Protein AF-A0A2W1T4B4-F1 (afdb_monomer_lite)

Foldseek 3Di:
DDDDDDPPDDDDDDDCVVCVVVVVVVVVVVCCVVVVVDDAWAPEEEEPVCVVVVVVCVVVVDDGHYHYDHDD

Radius of gyration: 15.8 Å; chains: 1;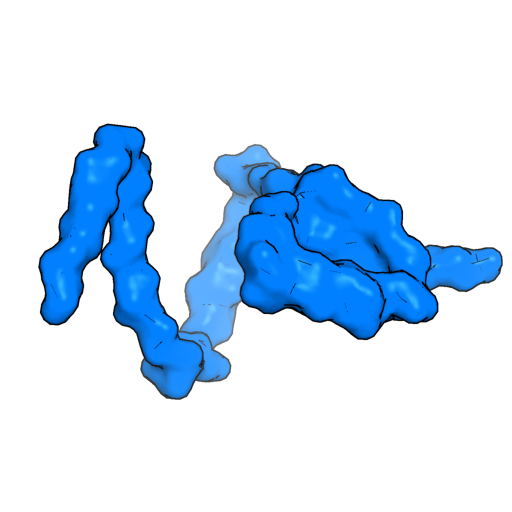 bounding box: 47×30×33 Å

Secondary structure (DSSP, 8-state):
-PPP--TT-------HHHHTT-HHHHHHHHHHHHTTS----EEEEEEGGGHHHHHHHHHTT--SEEEEE---

pLDDT: mean 75.62, std 15.66, range [36.28, 94.88]

Sequence (72 aa):
MAGQRGSGIEFVQVTVFSEYQSFDELKQLRHALEGRTSTPRVAEVLPAVRASAAHERLEAGGRGAVRAHSVS

Structure (mmCIF, N/CA/C/O backbone):
data_AF-A0A2W1T4B4-F1
#
_entry.id   AF-A0A2W1T4B4-F1
#
loop_
_atom_site.group_PDB
_atom_site.id
_atom_site.type_symbol
_atom_site.label_atom_id
_atom_site.label_alt_id
_atom_site.label_comp_id
_atom_site.label_asym_id
_atom_site.label_entity_id
_atom_site.label_seq_id
_atom_site.pdbx_PDB_ins_code
_atom_site.Cartn_x
_atom_site.Cartn_y
_atom_site.Cartn_z
_atom_site.occupancy
_atom_site.B_iso_or_equiv
_atom_site.auth_seq_id
_atom_site.auth_comp_id
_atom_site.auth_asym_id
_atom_site.auth_atom_id
_atom_site.pdbx_PDB_model_num
ATOM 1 N N . MET A 1 1 ? -27.220 -2.095 -11.426 1.00 36.28 1 MET A N 1
ATOM 2 C CA . MET A 1 1 ? -26.443 -3.216 -11.998 1.00 36.28 1 MET A CA 1
ATOM 3 C C . MET A 1 1 ? -26.124 -4.178 -10.863 1.00 36.28 1 MET A C 1
ATOM 5 O O . MET A 1 1 ? -25.542 -3.742 -9.881 1.00 36.28 1 MET A O 1
ATOM 9 N N . ALA A 1 2 ? -26.617 -5.417 -10.922 1.00 43.06 2 ALA A N 1
ATOM 10 C CA . ALA A 1 2 ? -26.525 -6.380 -9.822 1.00 43.06 2 ALA A CA 1
ATOM 11 C C . ALA A 1 2 ? -25.151 -7.076 -9.813 1.00 43.06 2 ALA A C 1
ATOM 13 O O . ALA A 1 2 ? -24.771 -7.697 -10.803 1.00 43.06 2 ALA A O 1
ATOM 14 N N . GLY A 1 3 ? -24.408 -6.951 -8.709 1.00 41.94 3 GLY A N 1
ATOM 15 C CA . GLY A 1 3 ? -23.105 -7.591 -8.512 1.00 41.94 3 GLY A CA 1
ATOM 16 C C . GLY A 1 3 ? -23.233 -9.104 -8.313 1.00 41.94 3 GLY A C 1
ATOM 17 O O . GLY A 1 3 ? -24.050 -9.576 -7.521 1.00 41.94 3 GLY A O 1
ATOM 18 N N . GLN A 1 4 ? -22.427 -9.866 -9.049 1.00 52.09 4 GLN A N 1
ATOM 19 C CA . GLN A 1 4 ? -22.389 -11.323 -8.986 1.00 52.09 4 GLN A CA 1
ATOM 20 C C . GLN A 1 4 ? -21.763 -11.768 -7.653 1.00 52.09 4 GLN A C 1
ATOM 22 O O . GLN A 1 4 ? -20.624 -11.426 -7.338 1.00 52.09 4 GLN A O 1
ATOM 27 N N . ARG A 1 5 ? -22.528 -12.520 -6.852 1.00 50.28 5 ARG A N 1
ATOM 28 C CA . ARG A 1 5 ? -22.114 -13.050 -5.545 1.00 50.28 5 ARG A CA 1
ATOM 29 C C . ARG A 1 5 ? -21.133 -14.215 -5.723 1.00 50.28 5 ARG A C 1
ATOM 31 O O . ARG A 1 5 ? -21.554 -15.354 -5.891 1.00 50.28 5 ARG A O 1
ATOM 38 N N . GLY A 1 6 ? -19.834 -13.931 -5.668 1.00 51.44 6 GLY A N 1
ATOM 39 C CA . GLY A 1 6 ? -18.810 -14.924 -5.331 1.00 51.44 6 GLY A CA 1
ATOM 40 C C . GLY A 1 6 ? -18.736 -15.081 -3.810 1.00 51.44 6 GLY A C 1
ATOM 41 O O . GLY A 1 6 ? -18.740 -14.084 -3.091 1.00 51.44 6 GLY A O 1
ATOM 42 N N . SER A 1 7 ? -18.732 -16.316 -3.303 1.00 57.84 7 SER A N 1
ATOM 43 C CA . SER A 1 7 ? -18.807 -16.619 -1.867 1.00 57.84 7 SER A CA 1
ATOM 44 C C . SER A 1 7 ? -17.748 -15.868 -1.045 1.00 57.84 7 SER A C 1
ATOM 46 O O . SER A 1 7 ? -16.552 -16.075 -1.243 1.00 57.84 7 SER A O 1
ATOM 48 N N . GLY A 1 8 ? -18.197 -15.040 -0.096 1.00 58.34 8 GLY A N 1
ATOM 49 C CA . GLY A 1 8 ? -17.355 -14.438 0.946 1.00 58.34 8 GLY A CA 1
ATOM 50 C C . GLY A 1 8 ? -16.668 -13.112 0.604 1.00 58.34 8 GLY A C 1
ATOM 51 O O . GLY A 1 8 ? -15.873 -12.648 1.415 1.00 58.34 8 GLY A O 1
ATOM 52 N N . ILE A 1 9 ? -16.947 -12.496 -0.550 1.00 50.56 9 ILE A N 1
ATOM 53 C CA . ILE A 1 9 ? -16.381 -11.186 -0.911 1.00 50.56 9 ILE A CA 1
ATOM 54 C C . ILE A 1 9 ? -17.504 -10.147 -0.958 1.00 50.56 9 ILE A C 1
ATOM 56 O O . ILE A 1 9 ? -18.405 -10.234 -1.793 1.00 50.56 9 ILE A O 1
ATOM 60 N N . GLU A 1 10 ? -17.444 -9.168 -0.056 1.00 76.81 10 GLU A N 1
ATOM 61 C CA . GLU A 1 10 ? -18.311 -7.992 -0.077 1.00 76.81 10 GLU A CA 1
ATOM 62 C C . GLU A 1 10 ? -17.662 -6.894 -0.926 1.00 76.81 10 GLU A C 1
ATOM 64 O O . GLU A 1 10 ? -16.520 -6.499 -0.692 1.00 76.81 10 GLU A O 1
ATOM 69 N N . PHE A 1 11 ? -18.394 -6.409 -1.929 1.00 62.16 11 PHE A N 1
ATOM 70 C CA . PHE A 1 11 ? -17.982 -5.262 -2.729 1.00 62.16 11 PHE A CA 1
ATOM 71 C C . PHE A 1 11 ? -18.674 -4.016 -2.185 1.00 62.16 11 PHE A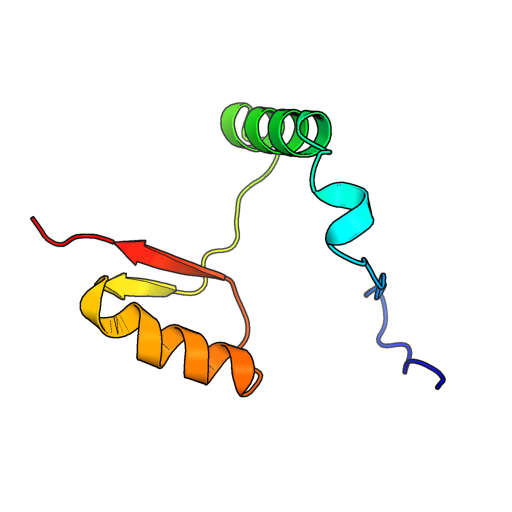 C 1
ATOM 73 O O . PHE A 1 11 ? -19.873 -3.832 -2.393 1.00 62.16 11 PHE A O 1
ATOM 80 N N . VAL A 1 12 ? -17.910 -3.164 -1.505 1.00 72.12 12 VAL A N 1
ATOM 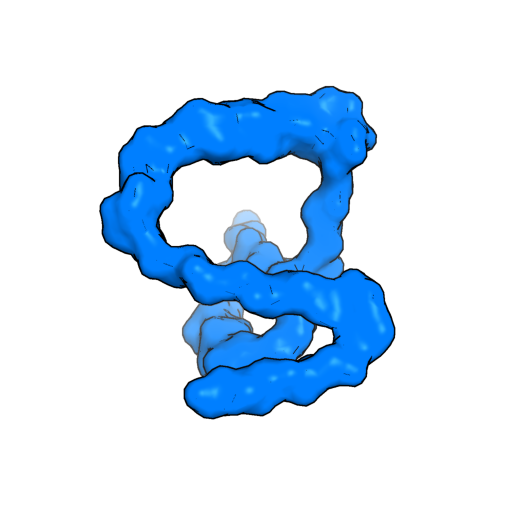81 C CA . VAL A 1 12 ? -18.387 -1.870 -1.007 1.00 72.12 12 VAL A CA 1
ATOM 82 C C . VAL A 1 12 ? -17.938 -0.781 -1.977 1.00 72.12 12 VAL A C 1
ATOM 84 O O . VAL A 1 12 ? -16.746 -0.625 -2.243 1.00 72.12 12 VAL A O 1
ATOM 87 N N . GLN A 1 13 ? -18.893 -0.030 -2.528 1.00 58.66 13 GLN A N 1
ATOM 88 C CA . GLN A 1 13 ? -18.596 1.146 -3.342 1.00 58.66 13 GLN A CA 1
ATOM 89 C C . GLN A 1 13 ? -18.299 2.328 -2.412 1.00 58.66 13 GLN A C 1
ATOM 91 O O . GLN A 1 13 ? -19.207 2.853 -1.773 1.00 58.66 13 GLN A O 1
ATOM 96 N N . VAL A 1 14 ? -17.038 2.756 -2.357 1.00 58.81 14 VAL A N 1
ATOM 97 C CA . VAL A 1 14 ? -16.604 3.932 -1.588 1.00 58.81 14 VAL A CA 1
ATOM 98 C C . VAL A 1 14 ? -16.269 5.061 -2.555 1.00 58.81 14 VAL A C 1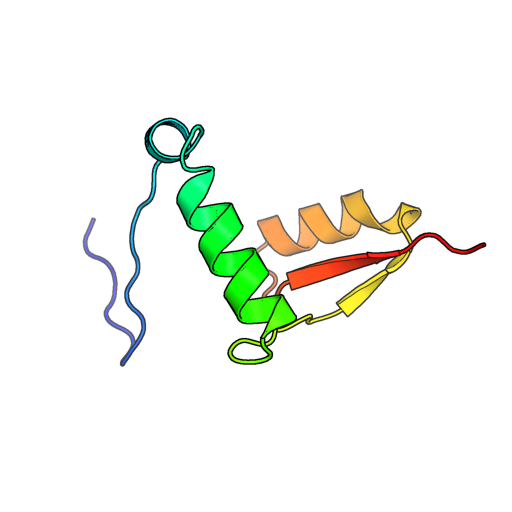
ATOM 100 O O . VAL A 1 14 ? -15.545 4.863 -3.531 1.00 58.81 14 VAL A O 1
ATOM 103 N N . THR A 1 15 ? -16.803 6.253 -2.295 1.00 51.88 15 THR A N 1
ATOM 104 C CA . THR A 1 15 ? -16.471 7.459 -3.063 1.00 51.88 15 THR A CA 1
ATOM 105 C C . THR A 1 15 ? -15.452 8.263 -2.267 1.00 51.88 15 THR A C 1
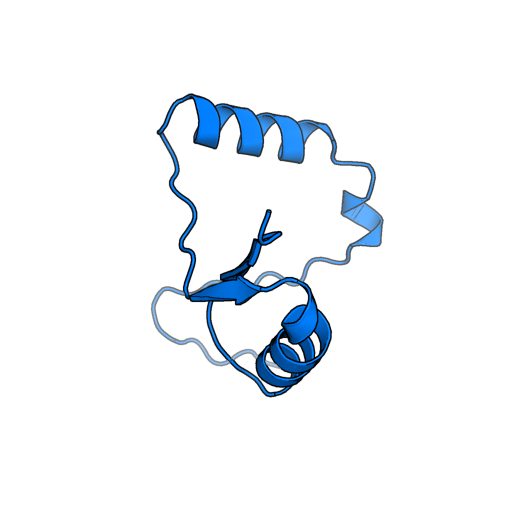ATOM 107 O O . THR A 1 15 ? -15.772 8.770 -1.201 1.00 51.88 15 THR A O 1
ATOM 110 N N . VAL A 1 16 ? -14.230 8.402 -2.788 1.00 55.75 16 VAL A N 1
ATOM 111 C CA . VAL A 1 16 ? -13.062 8.970 -2.074 1.00 55.75 16 VAL A CA 1
ATOM 112 C C . VAL A 1 16 ? -13.321 10.358 -1.464 1.00 55.75 16 VAL A C 1
ATOM 114 O O . VAL A 1 16 ? -12.703 10.713 -0.468 1.00 55.75 16 VAL A O 1
ATOM 117 N N . PHE A 1 17 ? -14.260 11.136 -2.011 1.00 54.00 17 PHE A N 1
ATOM 118 C CA . PHE A 1 17 ? -14.616 12.455 -1.482 1.00 54.00 17 PHE A CA 1
ATOM 119 C C . PHE A 1 17 ? -15.205 12.430 -0.063 1.00 54.00 17 PHE A C 1
ATOM 121 O O . PHE A 1 17 ? -14.992 13.396 0.665 1.00 54.00 17 PHE A O 1
ATOM 128 N N . SER A 1 18 ? -15.915 11.367 0.345 1.00 59.19 18 SER A N 1
ATOM 129 C CA . SER A 1 18 ? -16.462 11.272 1.711 1.00 59.19 18 SER A CA 1
ATOM 130 C C . SER A 1 18 ? -15.383 10.963 2.745 1.00 59.19 18 SER A C 1
ATOM 132 O O . SER A 1 18 ? -15.439 11.477 3.855 1.00 59.19 18 SER A O 1
ATOM 134 N N . GLU A 1 19 ? -14.366 10.197 2.346 1.00 59.75 19 GLU A N 1
ATOM 135 C CA . GLU A 1 19 ? -13.296 9.723 3.232 1.00 59.75 19 GLU A CA 1
ATOM 136 C C . GLU A 1 19 ? -12.015 10.558 3.153 1.00 59.75 19 GLU A C 1
ATOM 138 O O . GLU A 1 19 ? -11.025 10.268 3.823 1.00 59.75 19 GLU A O 1
ATOM 143 N N . TYR A 1 20 ? -11.999 11.617 2.339 1.00 58.44 20 TYR A N 1
ATOM 144 C CA . TYR A 1 20 ? -10.799 12.426 2.108 1.00 58.44 20 TYR A CA 1
ATOM 145 C C . TYR A 1 20 ? -10.234 13.049 3.400 1.00 58.44 20 TYR A C 1
ATOM 147 O O . TYR A 1 20 ? -9.045 13.352 3.481 1.00 58.44 20 TYR A O 1
ATOM 155 N N . GLN A 1 21 ? -11.077 13.220 4.424 1.00 66.44 21 GLN A N 1
ATOM 156 C CA . GLN A 1 21 ? -10.700 13.723 5.748 1.00 66.44 21 GLN A CA 1
ATOM 157 C C . GLN A 1 21 ? -10.765 12.653 6.850 1.00 66.44 21 GLN A C 1
ATOM 159 O O . GLN A 1 21 ? -10.631 12.995 8.027 1.00 66.44 21 GLN A O 1
ATOM 164 N N . SER A 1 22 ? -10.909 11.370 6.502 1.00 69.50 22 SER A N 1
ATOM 165 C CA . SER A 1 22 ? -10.963 10.238 7.442 1.00 69.50 22 SER A CA 1
ATOM 166 C C . SER A 1 22 ? -9.576 9.888 7.988 1.00 69.50 22 SER A C 1
ATOM 168 O O . SER A 1 22 ? -9.114 8.748 7.991 1.00 69.50 22 SER A O 1
ATOM 170 N N . PHE A 1 23 ? -8.878 10.906 8.492 1.00 78.94 23 PHE A N 1
ATOM 171 C CA . PHE A 1 23 ? -7.567 10.790 9.118 1.00 78.94 23 PHE A CA 1
ATOM 172 C C . PHE A 1 23 ? -7.580 9.822 10.301 1.00 78.94 23 PHE A C 1
ATOM 174 O O . PHE A 1 23 ? -6.563 9.190 10.581 1.00 78.94 23 PHE A O 1
ATOM 181 N N . ASP A 1 24 ? -8.713 9.686 10.988 1.00 84.25 24 ASP A N 1
ATOM 182 C CA . ASP A 1 24 ? -8.845 8.757 12.106 1.00 84.25 24 ASP A CA 1
ATOM 183 C C . ASP A 1 24 ? -8.872 7.294 11.652 1.00 84.25 24 ASP A C 1
ATOM 185 O O . ASP A 1 24 ? -8.262 6.456 12.314 1.00 84.25 24 ASP A O 1
ATOM 189 N N . GLU A 1 25 ? -9.439 6.983 10.487 1.00 85.00 25 GLU A N 1
ATOM 190 C CA . GLU A 1 25 ? -9.362 5.636 9.906 1.00 85.00 25 GLU A CA 1
ATOM 191 C C . GLU A 1 25 ? -7.923 5.285 9.510 1.00 85.00 25 GLU A C 1
ATOM 193 O O . GLU A 1 25 ? -7.429 4.197 9.812 1.00 85.00 25 GLU A O 1
ATOM 198 N N . LEU A 1 26 ? -7.190 6.239 8.923 1.00 86.31 26 LEU A N 1
ATOM 199 C CA . LEU A 1 26 ? -5.768 6.057 8.614 1.00 86.31 26 LEU A CA 1
ATOM 200 C C . LEU A 1 26 ? -4.922 5.868 9.883 1.00 86.31 26 LEU A C 1
ATOM 202 O O . LEU A 1 26 ? -3.997 5.052 9.890 1.00 86.31 26 LEU A O 1
ATOM 206 N N . LYS A 1 27 ? -5.240 6.573 10.979 1.00 89.50 27 LYS A N 1
ATOM 207 C CA . LYS A 1 27 ? -4.591 6.350 12.283 1.00 89.50 27 LYS A CA 1
ATOM 208 C C . LYS A 1 27 ? -4.904 4.962 12.834 1.00 89.50 27 LYS A C 1
ATOM 210 O O . LYS A 1 27 ? -3.987 4.305 13.323 1.00 89.50 27 LYS A O 1
ATOM 215 N N . GLN A 1 28 ? -6.154 4.509 12.750 1.00 90.38 28 GLN A N 1
ATOM 216 C CA . GLN A 1 28 ? -6.546 3.165 13.183 1.00 90.38 28 GLN A CA 1
ATOM 217 C C . GLN A 1 28 ? -5.800 2.088 12.386 1.00 90.38 28 GLN A C 1
ATOM 219 O O . GLN A 1 28 ? -5.218 1.181 12.984 1.00 90.38 28 GLN A O 1
ATOM 224 N N . LEU A 1 29 ? -5.725 2.228 11.058 1.00 88.75 29 LEU A N 1
ATOM 225 C CA . LEU A 1 29 ? -4.960 1.323 10.199 1.00 88.75 29 LEU A CA 1
ATOM 226 C C . LEU A 1 29 ? -3.474 1.310 10.575 1.00 88.75 29 LEU A C 1
ATOM 228 O O . LEU A 1 29 ? -2.888 0.239 10.732 1.00 88.75 29 LEU A O 1
ATOM 232 N N . ARG A 1 30 ? -2.860 2.485 10.765 1.00 87.94 30 ARG A N 1
ATOM 233 C CA . ARG A 1 30 ? -1.461 2.586 11.205 1.00 87.94 30 ARG A CA 1
ATOM 234 C C . ARG A 1 30 ? -1.242 1.843 12.523 1.00 87.94 30 ARG A C 1
ATOM 236 O O . ARG A 1 30 ? -0.326 1.030 12.600 1.00 87.94 30 ARG A O 1
ATOM 243 N N . HIS A 1 31 ? -2.089 2.070 13.527 1.00 94.69 31 HIS A N 1
ATOM 244 C CA . HIS A 1 31 ? -1.971 1.390 14.818 1.00 94.69 31 HIS A CA 1
ATOM 245 C C . HIS A 1 31 ? -2.129 -0.130 14.703 1.00 94.69 31 HIS A C 1
ATOM 247 O O . HIS A 1 31 ? -1.401 -0.866 15.366 1.00 94.69 31 HIS A O 1
ATOM 253 N N . ALA A 1 32 ? -3.008 -0.620 13.825 1.00 93.50 32 ALA A N 1
ATOM 254 C CA . ALA A 1 32 ? -3.144 -2.053 13.572 1.00 93.50 32 ALA A CA 1
ATOM 255 C C . ALA A 1 32 ? -1.892 -2.668 12.915 1.00 93.50 32 ALA A C 1
ATOM 257 O O . ALA A 1 32 ? -1.553 -3.826 13.166 1.00 93.50 32 ALA A O 1
ATOM 258 N N . LEU A 1 33 ? -1.191 -1.913 12.066 1.00 91.38 33 LEU A N 1
ATOM 259 C CA . LEU A 1 33 ? 0.064 -2.347 11.446 1.00 91.38 33 LEU A CA 1
ATOM 260 C C . LEU A 1 33 ? 1.228 -2.322 12.446 1.00 91.38 33 LEU A C 1
ATOM 262 O O . LEU A 1 33 ? 1.964 -3.302 12.560 1.00 91.38 33 LEU A O 1
ATOM 266 N N . GLU A 1 34 ? 1.371 -1.231 13.202 1.00 94.12 34 GLU A N 1
ATOM 267 C CA . GLU A 1 34 ? 2.386 -1.070 14.255 1.00 94.12 34 GLU A CA 1
ATOM 268 C C . GLU A 1 34 ? 2.223 -2.124 15.358 1.00 94.12 34 GLU A C 1
ATOM 270 O O . GLU A 1 34 ? 3.199 -2.732 15.798 1.00 94.12 34 GLU A O 1
ATOM 275 N N . GLY A 1 35 ? 0.976 -2.391 15.751 1.00 94.88 35 GLY A N 1
ATOM 276 C CA . GLY A 1 35 ? 0.608 -3.419 16.721 1.00 94.88 35 GLY A CA 1
ATOM 277 C C . GLY A 1 35 ? 0.672 -4.851 16.184 1.00 94.88 35 GLY A C 1
ATOM 278 O O . GLY A 1 35 ? 0.395 -5.780 16.938 1.00 94.88 35 GLY A O 1
ATOM 279 N N . ARG A 1 36 ? 1.030 -5.053 14.905 1.00 91.56 36 ARG A N 1
ATOM 280 C CA . ARG A 1 36 ? 1.105 -6.365 14.227 1.00 91.56 36 ARG A CA 1
ATOM 281 C C . ARG A 1 36 ? -0.203 -7.170 14.251 1.00 91.56 36 ARG A C 1
ATOM 283 O O . ARG A 1 36 ? -0.180 -8.379 14.033 1.00 91.56 36 ARG A O 1
ATOM 290 N N . THR A 1 37 ? -1.340 -6.517 14.480 1.00 94.81 37 THR A N 1
ATOM 291 C CA . THR A 1 37 ? -2.672 -7.142 14.412 1.00 94.81 37 THR A CA 1
ATOM 292 C C . THR A 1 37 ? -3.181 -7.243 12.974 1.00 94.81 37 THR A C 1
ATOM 294 O O . THR A 1 37 ? -4.095 -8.013 12.690 1.00 94.81 37 THR A O 1
ATOM 297 N N . SER A 1 38 ? -2.552 -6.517 12.047 1.00 88.19 38 SER A N 1
ATOM 298 C CA . SER A 1 38 ? -2.747 -6.641 10.604 1.00 88.19 38 SER A CA 1
ATOM 299 C C . SER A 1 38 ? -1.401 -6.726 9.880 1.00 88.19 38 SER A C 1
ATOM 301 O O . SER A 1 38 ? -0.379 -6.236 10.360 1.00 88.19 38 SER A O 1
ATOM 303 N N . THR A 1 39 ? -1.371 -7.379 8.717 1.00 88.00 39 THR A N 1
ATOM 304 C CA . THR A 1 39 ? -0.176 -7.453 7.862 1.00 88.00 39 THR A CA 1
ATOM 305 C C . THR A 1 39 ? -0.578 -7.194 6.410 1.00 88.00 39 THR A C 1
ATOM 307 O O . THR A 1 39 ? -1.436 -7.914 5.889 1.00 88.00 39 THR A O 1
ATOM 310 N N . PRO A 1 40 ? 0.012 -6.191 5.730 1.00 83.06 40 PRO A N 1
ATOM 311 C CA . PRO A 1 40 ? -0.295 -5.908 4.337 1.00 83.06 40 PRO A CA 1
ATOM 312 C C . PRO A 1 40 ? 0.137 -7.068 3.448 1.00 83.06 40 PRO A C 1
ATOM 314 O O . PRO A 1 40 ? 1.228 -7.619 3.605 1.00 83.06 40 PRO A O 1
ATOM 317 N N . ARG A 1 41 ? -0.690 -7.403 2.459 1.00 83.12 41 ARG A N 1
ATOM 318 C CA . ARG A 1 41 ? -0.324 -8.368 1.419 1.00 83.12 41 ARG A CA 1
ATOM 319 C C . ARG A 1 41 ? 0.327 -7.626 0.258 1.00 83.12 41 ARG A C 1
ATOM 321 O O . ARG A 1 41 ? -0.368 -7.039 -0.567 1.00 83.12 41 ARG A O 1
ATOM 328 N N . VAL A 1 42 ? 1.656 -7.649 0.211 1.00 83.69 42 VAL A N 1
ATOM 329 C CA . VAL A 1 42 ? 2.434 -7.103 -0.908 1.00 83.69 42 VAL A CA 1
ATOM 330 C C . VAL A 1 42 ? 2.643 -8.212 -1.931 1.00 83.69 42 VAL A C 1
ATOM 332 O O . VAL A 1 42 ? 3.242 -9.236 -1.615 1.00 83.69 42 VAL A O 1
ATOM 335 N N . ALA A 1 43 ? 2.126 -8.019 -3.140 1.00 84.31 43 ALA A N 1
ATOM 336 C CA . ALA A 1 43 ? 2.265 -8.981 -4.228 1.00 84.31 43 ALA A CA 1
ATOM 337 C C . ALA A 1 43 ? 3.641 -8.894 -4.896 1.00 84.31 43 ALA A C 1
ATOM 339 O O . ALA A 1 43 ? 4.192 -9.913 -5.300 1.00 84.31 43 ALA A O 1
ATOM 340 N N . GLU A 1 44 ? 4.202 -7.688 -5.008 1.00 84.69 44 GLU A N 1
ATOM 341 C CA . GLU A 1 44 ? 5.489 -7.465 -5.664 1.00 84.69 44 GLU A CA 1
ATOM 342 C C . GLU A 1 44 ? 6.150 -6.176 -5.157 1.00 84.69 44 GLU A C 1
ATOM 344 O O . GLU A 1 44 ? 5.472 -5.186 -4.862 1.00 84.69 44 GLU A O 1
ATOM 349 N N . VAL A 1 45 ? 7.483 -6.179 -5.075 1.00 90.19 45 VAL A N 1
ATOM 350 C CA . VAL A 1 45 ? 8.290 -4.998 -4.747 1.00 90.19 45 VAL A CA 1
ATOM 351 C C . VAL A 1 45 ? 9.091 -4.613 -5.989 1.00 90.19 45 VAL A C 1
ATOM 353 O O . VAL A 1 45 ? 9.937 -5.377 -6.443 1.00 90.19 45 VAL A O 1
ATOM 356 N N . LEU A 1 46 ? 8.814 -3.439 -6.555 1.00 87.25 46 LEU A N 1
ATOM 357 C CA . LEU A 1 46 ? 9.378 -2.990 -7.831 1.00 87.25 46 LEU A CA 1
ATOM 358 C C . LEU A 1 46 ? 10.230 -1.728 -7.658 1.00 87.25 46 LEU A C 1
ATOM 360 O O . LEU A 1 46 ? 9.917 -0.909 -6.790 1.00 87.25 46 LEU A O 1
ATOM 364 N N . PRO A 1 47 ? 11.294 -1.535 -8.457 1.00 89.50 47 PRO A N 1
ATOM 365 C CA . PRO A 1 47 ? 12.024 -0.272 -8.482 1.00 89.50 47 PRO A CA 1
ATOM 366 C C . PRO A 1 47 ? 11.097 0.883 -8.870 1.00 89.50 47 PRO A C 1
ATOM 368 O O . PRO A 1 47 ? 10.224 0.706 -9.723 1.00 89.50 47 PRO A O 1
ATOM 371 N N . ALA A 1 48 ? 11.317 2.072 -8.307 1.00 90.25 48 ALA A N 1
ATOM 372 C CA . ALA A 1 48 ? 10.477 3.248 -8.562 1.00 90.25 48 ALA A CA 1
ATOM 373 C C . ALA A 1 48 ? 10.311 3.578 -10.060 1.00 90.25 48 ALA A C 1
ATOM 375 O O . ALA A 1 48 ? 9.216 3.931 -10.490 1.00 90.25 48 ALA A O 1
ATOM 376 N N . VAL A 1 49 ? 11.349 3.366 -10.881 1.00 90.88 49 VAL A N 1
ATOM 377 C CA . VAL A 1 49 ? 11.296 3.569 -12.345 1.00 90.88 49 VAL A CA 1
ATOM 378 C C . VAL A 1 49 ? 10.224 2.715 -13.041 1.00 90.88 49 VAL A C 1
ATOM 380 O O . VAL A 1 49 ? 9.751 3.063 -14.117 1.00 90.88 49 VAL A O 1
ATOM 383 N N . ARG A 1 50 ? 9.787 1.611 -12.422 1.00 91.81 50 ARG A N 1
ATOM 384 C CA . ARG A 1 50 ? 8.732 0.737 -12.954 1.00 91.81 50 ARG A CA 1
ATOM 385 C C . ARG A 1 50 ? 7.324 1.107 -12.479 1.00 91.81 50 ARG A C 1
ATOM 387 O O . ARG A 1 50 ? 6.389 0.385 -12.815 1.00 91.81 50 ARG A O 1
ATOM 394 N N . ALA A 1 51 ? 7.143 2.195 -11.727 1.00 88.62 51 ALA A N 1
ATOM 395 C CA . ALA A 1 51 ? 5.845 2.568 -11.161 1.00 88.62 51 ALA A CA 1
ATOM 396 C C . ALA A 1 51 ? 4.752 2.760 -12.229 1.00 88.62 51 ALA A C 1
ATOM 398 O O . ALA A 1 51 ? 3.650 2.250 -12.050 1.00 88.62 51 ALA A O 1
ATOM 399 N N . SER A 1 52 ? 5.068 3.403 -13.361 1.00 89.56 52 SER A N 1
ATOM 400 C CA . SER A 1 52 ? 4.104 3.597 -14.460 1.00 89.56 52 SER A CA 1
ATOM 401 C C . SER A 1 52 ? 3.615 2.265 -15.038 1.00 89.56 52 SER A C 1
ATOM 403 O O . SER A 1 52 ? 2.418 2.011 -15.093 1.00 89.56 52 SER A O 1
ATOM 405 N N . ALA A 1 53 ? 4.540 1.358 -15.362 1.00 89.00 53 ALA A N 1
ATOM 406 C CA . ALA A 1 53 ? 4.200 0.029 -15.873 1.00 89.00 53 ALA A CA 1
ATOM 407 C C . ALA A 1 53 ? 3.438 -0.822 -14.838 1.00 89.00 53 ALA A C 1
ATOM 409 O O . ALA A 1 53 ? 2.573 -1.625 -15.185 1.00 89.00 53 ALA A O 1
ATOM 410 N N . ALA A 1 54 ? 3.749 -0.659 -13.547 1.00 88.75 54 ALA A N 1
ATOM 411 C CA . ALA A 1 54 ? 3.008 -1.319 -12.480 1.00 88.75 54 ALA A CA 1
ATOM 412 C C . ALA A 1 54 ? 1.566 -0.799 -12.384 1.00 88.75 54 ALA A C 1
ATOM 414 O O . ALA A 1 54 ? 0.659 -1.608 -12.200 1.00 88.75 54 ALA A O 1
ATOM 415 N N . HIS A 1 55 ? 1.360 0.512 -12.542 1.00 86.62 55 HIS A N 1
ATOM 416 C CA . HIS A 1 55 ? 0.037 1.130 -12.570 1.00 86.62 55 HIS A CA 1
ATOM 417 C C . HIS A 1 55 ? -0.791 0.618 -13.752 1.00 86.62 55 HIS A C 1
ATOM 419 O O . HIS A 1 55 ? -1.875 0.089 -13.535 1.00 86.62 55 HIS A O 1
ATOM 425 N N . GLU A 1 56 ? -0.243 0.642 -14.970 1.00 91.56 56 GLU A N 1
ATOM 426 C CA . GLU A 1 56 ? -0.918 0.125 -16.172 1.00 91.56 56 GLU A CA 1
ATOM 427 C C . GLU A 1 56 ? -1.368 -1.334 -16.011 1.00 91.56 56 GLU A C 1
ATOM 429 O O . GLU A 1 56 ? -2.487 -1.699 -16.369 1.00 91.56 56 GLU A O 1
ATOM 434 N N . ARG A 1 57 ? -0.522 -2.182 -15.411 1.00 87.62 57 ARG A N 1
ATOM 435 C CA . ARG A 1 57 ? -0.879 -3.578 -15.127 1.00 87.62 57 ARG A CA 1
ATOM 436 C C . ARG A 1 57 ? -2.037 -3.697 -14.133 1.00 87.62 57 ARG A C 1
ATOM 438 O O . ARG A 1 57 ? -2.860 -4.599 -14.280 1.00 87.62 57 ARG A O 1
ATOM 445 N N . LEU A 1 58 ? -2.071 -2.858 -13.097 1.00 85.38 58 LEU A N 1
ATOM 446 C CA . LEU A 1 58 ? -3.156 -2.863 -12.111 1.00 85.38 58 LEU A CA 1
ATOM 447 C C . LEU A 1 58 ? -4.471 -2.395 -12.743 1.00 85.38 58 LEU A C 1
ATOM 449 O O . LEU A 1 58 ? -5.486 -3.063 -12.558 1.00 85.38 58 LEU A O 1
ATOM 453 N N . GLU A 1 59 ? -4.436 -1.337 -13.558 1.00 85.38 59 GLU A N 1
ATOM 454 C CA . GLU A 1 59 ? -5.596 -0.859 -14.329 1.00 85.38 59 GLU A CA 1
ATOM 455 C C . GLU A 1 59 ? -6.128 -1.933 -15.293 1.00 85.38 59 GLU A C 1
ATOM 457 O O . GLU A 1 59 ? -7.336 -2.100 -15.447 1.00 85.38 59 GLU A O 1
ATOM 462 N N . ALA A 1 60 ? -5.241 -2.747 -15.876 1.00 90.00 60 ALA A N 1
ATOM 463 C CA . ALA A 1 60 ? -5.611 -3.893 -16.709 1.00 90.00 60 ALA A CA 1
ATOM 464 C C . ALA A 1 60 ? -6.190 -5.096 -15.922 1.00 90.00 60 ALA A C 1
ATOM 466 O O . ALA A 1 60 ? -6.418 -6.161 -16.500 1.00 90.00 60 ALA A O 1
ATOM 467 N N . GLY A 1 61 ? -6.423 -4.963 -14.611 1.00 83.81 61 GLY A N 1
ATOM 468 C CA . GLY A 1 61 ? -6.996 -6.009 -13.756 1.00 83.81 61 GLY A CA 1
ATOM 469 C C . GLY A 1 61 ? -5.967 -6.895 -13.045 1.00 83.81 61 GLY A C 1
ATOM 470 O O . GLY A 1 61 ? -6.322 -7.951 -12.510 1.00 83.81 61 GLY A O 1
ATOM 471 N N . GLY A 1 62 ? -4.693 -6.489 -13.019 1.00 77.06 62 GLY A N 1
ATOM 472 C CA . GLY A 1 62 ? -3.669 -7.110 -12.182 1.00 77.06 62 GLY A CA 1
ATOM 473 C C . GLY A 1 62 ? -4.073 -7.110 -10.702 1.00 77.06 62 GLY A C 1
ATOM 474 O O . GLY A 1 62 ? -4.691 -6.171 -10.208 1.00 77.06 62 GLY A O 1
ATOM 475 N N . ARG A 1 63 ? -3.741 -8.181 -9.970 1.00 73.94 63 ARG A N 1
ATOM 476 C CA . ARG A 1 63 ? -4.142 -8.352 -8.561 1.00 73.94 63 ARG A CA 1
ATOM 477 C C . ARG A 1 63 ? -2.985 -8.074 -7.599 1.00 73.94 63 ARG A C 1
ATOM 479 O O . ARG A 1 63 ? -1.856 -8.481 -7.855 1.00 73.94 63 ARG A O 1
ATOM 486 N N . GLY A 1 64 ? -3.316 -7.501 -6.439 1.00 64.12 64 GLY A N 1
ATOM 487 C CA . GLY A 1 64 ? -2.420 -7.360 -5.286 1.00 64.12 64 GLY A CA 1
ATOM 488 C C . GLY A 1 64 ? -1.675 -6.023 -5.208 1.00 64.12 6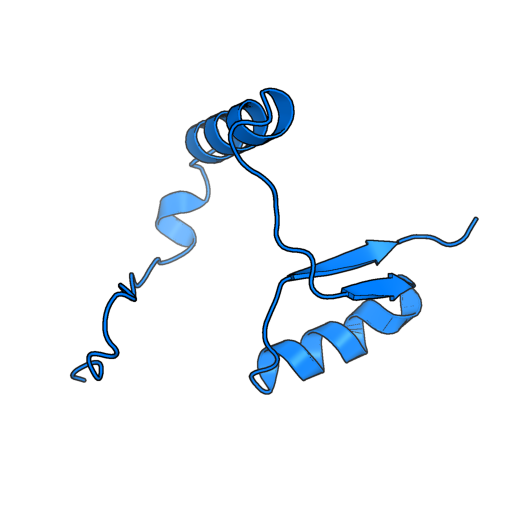4 GLY A C 1
ATOM 489 O O . GLY A 1 64 ? -1.542 -5.310 -6.196 1.00 64.12 64 GLY A O 1
ATOM 490 N N . ALA A 1 65 ? -1.209 -5.662 -4.008 1.00 68.31 65 ALA A N 1
ATOM 491 C CA . ALA A 1 65 ? -0.541 -4.382 -3.775 1.00 68.31 65 ALA A CA 1
ATOM 492 C C . ALA A 1 65 ? 0.926 -4.421 -4.230 1.00 68.31 65 ALA A C 1
ATOM 494 O O . ALA A 1 65 ? 1.669 -5.335 -3.864 1.00 68.31 65 ALA A O 1
ATOM 495 N N . VAL A 1 66 ? 1.351 -3.410 -4.990 1.00 69.31 66 VAL A N 1
ATOM 496 C CA . VAL A 1 66 ? 2.747 -3.224 -5.409 1.00 69.31 66 VAL A CA 1
ATOM 497 C C . VAL A 1 66 ? 3.407 -2.191 -4.505 1.00 69.31 66 VAL A C 1
ATOM 499 O O . VAL A 1 66 ? 2.870 -1.103 -4.304 1.00 69.31 66 VAL A O 1
ATOM 502 N N . ARG A 1 67 ? 4.596 -2.504 -3.986 1.00 74.00 67 ARG A N 1
ATOM 503 C CA . ARG A 1 67 ? 5.425 -1.543 -3.248 1.00 74.00 67 ARG A CA 1
ATOM 504 C C . ARG A 1 67 ? 6.548 -1.039 -4.149 1.00 74.00 67 ARG A C 1
ATOM 506 O O . ARG A 1 67 ? 7.386 -1.824 -4.586 1.00 74.00 67 ARG A O 1
ATOM 513 N N . ALA A 1 68 ? 6.602 0.269 -4.383 1.00 70.81 68 ALA A N 1
ATOM 514 C CA . ALA A 1 68 ? 7.774 0.888 -4.992 1.00 70.81 68 ALA A CA 1
ATOM 515 C C . ALA A 1 68 ? 8.917 0.972 -3.966 1.00 70.81 68 ALA A C 1
ATOM 517 O O . ALA A 1 68 ? 8.686 1.294 -2.797 1.00 70.81 68 ALA A O 1
ATOM 518 N N . HIS A 1 69 ? 10.146 0.694 -4.394 1.00 66.00 69 HIS A N 1
ATOM 519 C CA . HIS A 1 69 ? 11.348 0.947 -3.603 1.00 66.00 69 HIS A CA 1
ATOM 520 C C . HIS A 1 69 ? 12.360 1.761 -4.408 1.00 66.00 69 HIS A C 1
ATOM 522 O O . HIS A 1 69 ? 12.499 1.600 -5.624 1.00 66.00 69 HIS A O 1
ATOM 528 N N . SER A 1 70 ? 13.053 2.659 -3.717 1.00 68.31 70 SER A N 1
ATOM 529 C CA . SER A 1 70 ? 14.256 3.303 -4.226 1.00 68.31 70 SER A CA 1
ATOM 530 C C . SER A 1 70 ? 15.416 2.315 -4.148 1.00 68.31 70 SER A C 1
ATOM 532 O O . SER A 1 70 ? 15.592 1.656 -3.122 1.00 68.31 70 SER A O 1
ATOM 534 N N . VAL A 1 71 ? 16.210 2.233 -5.211 1.00 58.53 71 VAL A N 1
ATOM 535 C CA . VAL A 1 71 ? 17.539 1.619 -5.153 1.00 58.53 71 VAL A CA 1
ATOM 536 C C . VAL A 1 71 ? 18.496 2.733 -4.732 1.00 58.53 71 VAL A C 1
ATOM 538 O O . VAL A 1 71 ? 18.448 3.812 -5.325 1.00 58.53 71 VAL A O 1
ATOM 541 N N . SER A 1 72 ? 19.248 2.510 -3.653 1.00 62.00 72 SER A N 1
ATOM 542 C CA . SER A 1 72 ? 20.315 3.413 -3.200 1.00 62.00 72 SER A CA 1
ATOM 543 C C . SER A 1 72 ? 21.479 3.449 -4.179 1.00 62.00 72 SER A C 1
ATOM 545 O O . SER A 1 72 ? 21.732 2.404 -4.819 1.00 62.00 72 SER A O 1
#